Protein AF-A0A4S2H526-F1 (afdb_monomer_lite)

InterPro domains:
  IPR056114 Protein of unknown function DUF7697 [PF24752] (9-59)

Radius of gyration: 14.41 Å; chains: 1; bounding box: 29×15×44 Å

Foldseek 3Di:
DDQVVAFDDDVLFTPWTPLVVQLVVCVVVVHDSVVCVVPVVVVRVVVRVVVSVVSVVVVVVVVVD

Structure (mmCIF, N/CA/C/O backbone):
data_AF-A0A4S2H526-F1
#
_entry.id   AF-A0A4S2H526-F1
#
loop_
_atom_site.group_PDB
_atom_site.id
_atom_site.type_symbol
_atom_site.label_atom_id
_atom_site.label_alt_id
_atom_site.label_comp_id
_atom_site.label_asym_id
_atom_site.label_entity_id
_atom_site.label_seq_id
_atom_site.pdbx_PDB_ins_code
_atom_site.Cartn_x
_atom_site.Cartn_y
_atom_site.Cartn_z
_atom_site.occupancy
_atom_site.B_iso_or_equiv
_atom_site.auth_seq_id
_atom_site.auth_comp_id
_atom_site.auth_asym_id
_atom_site.auth_atom_id
_atom_site.pdbx_PDB_model_num
ATOM 1 N N . MET A 1 1 ? 14.289 -0.617 -0.438 1.00 58.50 1 MET A N 1
ATOM 2 C CA . MET A 1 1 ? 13.086 0.052 0.114 1.00 58.50 1 MET A CA 1
ATOM 3 C C . MET A 1 1 ? 11.915 -0.929 0.041 1.00 58.50 1 MET A C 1
ATOM 5 O O . MET A 1 1 ? 11.844 -1.645 -0.949 1.00 58.50 1 MET A O 1
ATOM 9 N N . ARG A 1 2 ? 11.049 -1.039 1.063 1.00 72.81 2 ARG A N 1
ATOM 10 C CA . ARG A 1 2 ? 9.844 -1.900 1.009 1.00 72.81 2 ARG A CA 1
ATOM 11 C C . ARG A 1 2 ? 8.626 -1.047 0.658 1.00 72.81 2 ARG A C 1
ATOM 13 O O . ARG A 1 2 ? 8.346 -0.091 1.374 1.00 72.81 2 ARG A O 1
ATOM 20 N N . LEU A 1 3 ? 7.901 -1.414 -0.400 1.00 76.94 3 LEU A N 1
ATOM 21 C CA . LEU A 1 3 ? 6.740 -0.658 -0.884 1.00 76.94 3 LEU A CA 1
ATOM 22 C C . LEU A 1 3 ? 5.609 -0.563 0.153 1.00 76.94 3 LEU A C 1
ATOM 24 O O . LEU A 1 3 ? 4.997 0.484 0.311 1.00 76.94 3 LEU A O 1
ATOM 28 N N . THR A 1 4 ? 5.401 -1.619 0.941 1.00 72.62 4 THR A N 1
ATOM 29 C CA . THR A 1 4 ? 4.388 -1.651 2.010 1.00 72.62 4 THR A CA 1
ATOM 30 C C . THR A 1 4 ? 4.624 -0.629 3.127 1.00 72.62 4 THR A C 1
ATOM 32 O O . THR A 1 4 ? 3.751 -0.453 3.963 1.00 72.62 4 THR A O 1
ATOM 35 N N . GLY A 1 5 ? 5.794 0.022 3.183 1.00 78.50 5 GLY A N 1
ATOM 36 C CA . GLY A 1 5 ? 6.061 1.122 4.116 1.00 78.50 5 GLY A CA 1
ATOM 37 C C . GLY A 1 5 ? 5.546 2.485 3.641 1.00 78.50 5 GLY A C 1
ATOM 38 O O . GLY A 1 5 ? 5.610 3.440 4.405 1.00 78.50 5 GLY A O 1
ATOM 39 N N . GLN A 1 6 ? 5.062 2.592 2.399 1.00 91.31 6 GLN A N 1
ATOM 40 C CA . GLN A 1 6 ? 4.536 3.824 1.805 1.00 91.31 6 GLN A CA 1
ATOM 41 C C . GLN A 1 6 ? 3.015 3.708 1.665 1.00 91.31 6 GLN A C 1
ATOM 43 O O . GLN A 1 6 ? 2.492 3.443 0.583 1.00 91.31 6 GLN A O 1
ATOM 48 N N . LEU A 1 7 ? 2.308 3.827 2.790 1.00 93.44 7 LEU A N 1
ATOM 49 C CA . LEU A 1 7 ? 0.849 3.728 2.847 1.00 93.44 7 LEU A CA 1
ATOM 50 C C . LEU A 1 7 ? 0.210 5.106 2.989 1.00 93.44 7 LEU A C 1
ATOM 52 O O . LEU A 1 7 ? 0.673 5.946 3.759 1.00 93.44 7 LEU A O 1
ATOM 56 N N . ARG A 1 8 ? -0.921 5.293 2.313 1.00 95.50 8 ARG A N 1
ATOM 57 C CA . ARG A 1 8 ? -1.851 6.393 2.571 1.00 95.50 8 ARG A CA 1
ATOM 58 C C . ARG A 1 8 ? -2.867 5.915 3.598 1.00 95.50 8 ARG A C 1
ATOM 60 O O . ARG A 1 8 ? -3.534 4.902 3.383 1.00 95.50 8 ARG A O 1
ATOM 67 N N . VAL A 1 9 ? -2.976 6.625 4.715 1.00 96.06 9 VAL A N 1
ATOM 68 C CA . VAL A 1 9 ? -3.762 6.186 5.877 1.00 96.06 9 VAL A CA 1
ATOM 69 C C . VAL A 1 9 ? -4.557 7.334 6.488 1.00 96.06 9 VAL A C 1
ATOM 71 O O . VAL A 1 9 ? -4.186 8.500 6.362 1.00 96.06 9 VAL A O 1
ATOM 74 N N . ILE A 1 10 ? -5.637 6.978 7.175 1.00 96.56 10 ILE A N 1
ATOM 75 C CA . ILE A 1 10 ? -6.385 7.830 8.106 1.00 96.56 10 ILE A CA 1
ATOM 76 C C . ILE A 1 10 ? -6.508 7.090 9.448 1.00 96.56 10 ILE A C 1
ATOM 78 O O . ILE A 1 10 ? -6.246 5.884 9.497 1.00 96.56 10 ILE A O 1
ATOM 82 N N . PRO A 1 11 ? -6.913 7.753 10.547 1.00 94.56 11 PRO A N 1
ATOM 83 C CA . PRO A 1 11 ? -7.157 7.055 11.804 1.00 94.56 11 PRO A CA 1
ATOM 84 C C . PRO A 1 11 ? -8.128 5.880 11.615 1.00 94.56 11 PRO A C 1
ATOM 86 O O . PRO A 1 11 ? -9.271 6.067 11.206 1.00 94.56 11 PRO A O 1
ATOM 89 N N . GLY A 1 12 ? -7.651 4.662 11.885 1.00 94.38 12 GLY A N 1
ATOM 90 C CA . GLY A 1 12 ? -8.451 3.437 11.810 1.00 94.38 12 GLY A CA 1
ATOM 91 C C . GLY A 1 12 ? -8.674 2.848 10.411 1.00 94.38 12 GLY A C 1
ATOM 92 O O . GLY A 1 12 ? -9.449 1.900 10.305 1.00 94.38 12 GLY A O 1
ATOM 93 N N . ALA A 1 13 ? -8.032 3.355 9.349 1.00 96.75 13 ALA A N 1
ATOM 94 C CA . ALA A 1 13 ? -8.129 2.736 8.023 1.00 96.75 13 ALA A CA 1
ATOM 95 C C . ALA A 1 13 ? -6.932 3.021 7.098 1.00 96.75 13 ALA A C 1
ATOM 97 O O . ALA A 1 13 ? -6.350 4.107 7.084 1.00 96.75 13 ALA A O 1
ATOM 98 N N . ILE A 1 14 ? -6.626 2.045 6.246 1.00 96.62 14 ILE A N 1
ATOM 99 C CA . ILE A 1 14 ? -5.712 2.157 5.109 1.00 96.62 14 ILE A CA 1
ATOM 100 C C . ILE A 1 14 ? -6.505 2.592 3.873 1.00 96.62 14 ILE A C 1
ATOM 102 O O . ILE A 1 14 ? -7.521 1.980 3.537 1.00 96.62 14 ILE A O 1
ATOM 106 N N . LEU A 1 15 ? -6.022 3.625 3.181 1.00 96.50 15 LEU A N 1
ATOM 107 C CA . LEU A 1 15 ? -6.597 4.122 1.929 1.00 96.50 15 LEU A CA 1
ATOM 108 C C . LEU A 1 15 ? -5.951 3.488 0.691 1.00 96.50 15 LEU A C 1
ATOM 110 O O . LEU A 1 15 ? -6.607 3.378 -0.340 1.00 96.50 15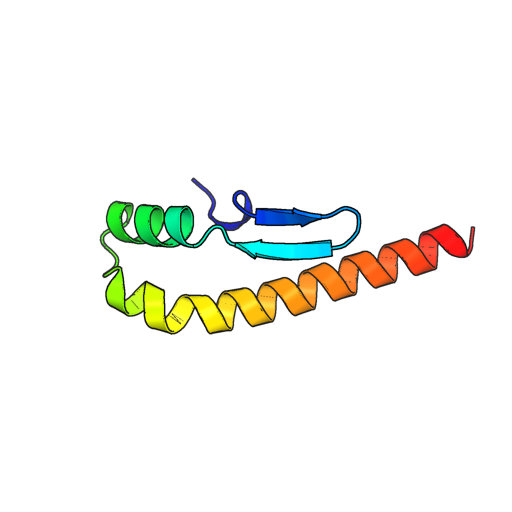 LEU A O 1
ATOM 114 N N . GLY A 1 16 ? -4.672 3.114 0.773 1.00 96.00 16 GLY A N 1
ATOM 115 C CA . GLY A 1 16 ? -3.920 2.561 -0.353 1.00 96.00 16 GLY A CA 1
ATOM 116 C C . GLY A 1 16 ? -2.408 2.641 -0.169 1.00 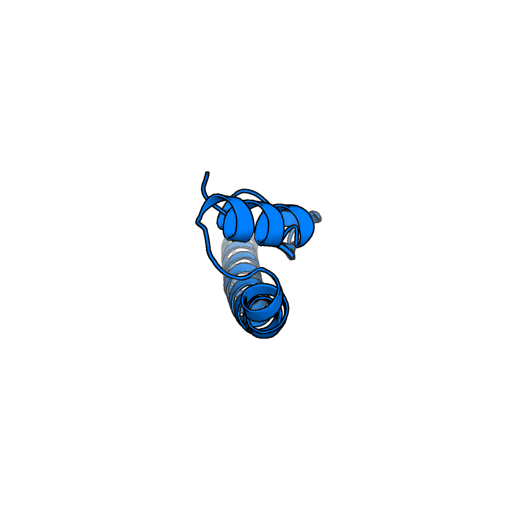96.00 16 GLY A C 1
ATOM 117 O O . GLY A 1 16 ? -1.916 3.068 0.878 1.00 96.00 16 GLY A O 1
ATOM 118 N N . LEU A 1 17 ? -1.683 2.248 -1.208 1.00 95.00 17 LEU A N 1
ATOM 119 C CA . LEU A 1 17 ? -0.266 2.530 -1.395 1.00 95.00 17 LEU A CA 1
ATOM 120 C C . LEU A 1 17 ? -0.083 3.979 -1.881 1.00 95.00 17 LEU A C 1
ATOM 122 O O . LEU A 1 17 ? -0.993 4.615 -2.430 1.00 95.00 17 LEU A O 1
ATOM 126 N N . ASP A 1 18 ? 1.120 4.511 -1.700 1.00 94.62 18 ASP A N 1
ATOM 127 C CA . ASP A 1 18 ? 1.597 5.627 -2.511 1.00 94.62 18 ASP A CA 1
ATOM 128 C C . ASP A 1 18 ? 1.981 5.095 -3.901 1.00 94.62 18 ASP A C 1
ATOM 130 O O . ASP A 1 18 ? 2.996 4.412 -4.070 1.00 94.62 18 ASP A O 1
ATOM 134 N N . MET A 1 19 ? 1.141 5.382 -4.900 1.00 94.62 19 MET A N 1
ATOM 135 C CA . MET A 1 19 ? 1.341 4.884 -6.263 1.00 94.62 19 MET A CA 1
ATOM 136 C C . MET A 1 19 ? 2.574 5.504 -6.936 1.00 94.62 19 MET A C 1
ATOM 138 O O . MET A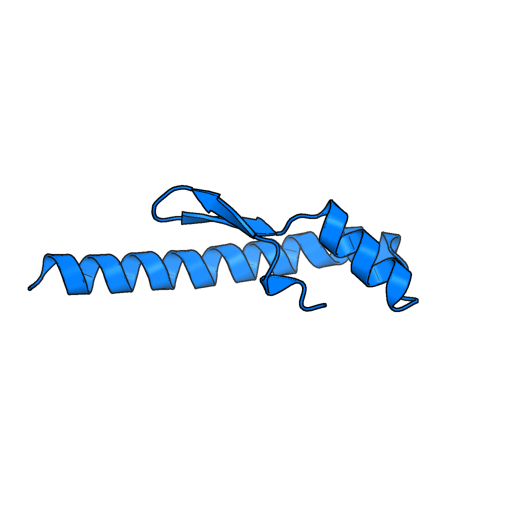 1 19 ? 3.239 4.842 -7.730 1.00 94.62 19 MET A O 1
ATOM 142 N N . THR A 1 20 ? 2.937 6.739 -6.581 1.00 94.44 20 THR A N 1
ATOM 143 C CA . THR A 1 20 ? 4.151 7.389 -7.092 1.00 94.44 20 THR A CA 1
ATOM 144 C C . THR A 1 20 ? 5.389 6.662 -6.579 1.00 94.44 20 THR A C 1
ATOM 146 O O . THR A 1 20 ? 6.283 6.328 -7.358 1.00 94.44 20 THR A O 1
ATOM 149 N N . ALA A 1 21 ? 5.419 6.339 -5.285 1.00 94.62 21 ALA A N 1
ATOM 150 C CA . ALA A 1 21 ? 6.492 5.544 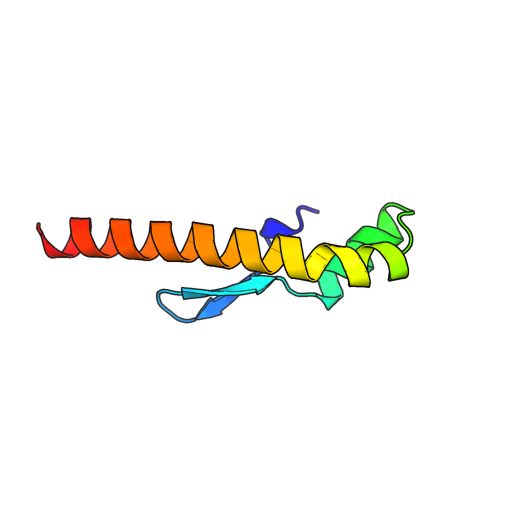-4.700 1.00 94.62 21 ALA A CA 1
ATOM 151 C C . ALA A 1 21 ? 6.534 4.122 -5.287 1.00 94.62 21 ALA A C 1
ATOM 153 O O . ALA A 1 21 ? 7.620 3.590 -5.516 1.00 94.62 21 ALA A O 1
ATOM 154 N N . ALA A 1 22 ? 5.376 3.515 -5.568 1.00 94.75 22 ALA A N 1
ATOM 155 C CA . ALA A 1 22 ? 5.291 2.193 -6.186 1.00 94.75 22 ALA A CA 1
ATOM 156 C C . ALA A 1 22 ? 5.943 2.146 -7.570 1.00 94.75 22 ALA A C 1
ATOM 158 O O . ALA A 1 22 ? 6.769 1.269 -7.833 1.00 94.75 22 ALA A O 1
ATOM 159 N N . LEU A 1 23 ? 5.615 3.113 -8.427 1.00 95.75 23 LEU A N 1
ATOM 160 C CA . LEU A 1 23 ? 6.166 3.199 -9.776 1.00 95.75 23 LEU A CA 1
ATOM 161 C C . LEU A 1 23 ? 7.651 3.584 -9.764 1.00 95.75 23 LEU A C 1
ATOM 163 O O . LEU A 1 23 ? 8.425 2.997 -10.515 1.00 95.75 23 LEU A O 1
ATOM 167 N N . ALA A 1 24 ? 8.075 4.470 -8.858 1.00 95.12 24 ALA A N 1
ATOM 168 C CA . ALA A 1 24 ? 9.491 4.803 -8.684 1.00 95.12 24 ALA A CA 1
ATOM 169 C C . ALA A 1 24 ? 10.323 3.592 -8.219 1.00 95.12 24 ALA A C 1
ATOM 171 O O . ALA A 1 24 ? 11.445 3.385 -8.681 1.00 95.12 24 ALA A O 1
ATOM 172 N N . VAL A 1 25 ? 9.779 2.751 -7.329 1.00 94.44 25 VAL A N 1
ATOM 173 C CA . VAL A 1 25 ? 10.435 1.494 -6.931 1.00 94.44 25 VAL A CA 1
ATOM 174 C C . VAL A 1 25 ? 10.474 0.505 -8.096 1.00 94.44 25 VAL A C 1
ATOM 176 O O . VAL A 1 25 ? 11.501 -0.144 -8.283 1.00 94.44 25 VAL A O 1
ATOM 179 N N . ALA A 1 26 ? 9.404 0.392 -8.888 1.00 94.62 26 ALA A N 1
ATOM 180 C CA . ALA A 1 26 ? 9.394 -0.460 -10.077 1.00 94.62 26 ALA A CA 1
ATOM 181 C C . ALA A 1 26 ? 10.494 -0.055 -11.070 1.00 94.62 26 ALA A C 1
ATOM 183 O O . ALA A 1 26 ? 11.293 -0.903 -11.473 1.00 94.62 26 ALA A O 1
ATOM 184 N N . GLU A 1 27 ? 10.594 1.241 -11.374 1.00 95.88 27 GLU A N 1
ATOM 185 C CA . GLU A 1 27 ? 11.634 1.799 -12.240 1.00 95.88 27 GLU A CA 1
ATOM 186 C C . GLU A 1 27 ? 13.040 1.506 -11.696 1.00 95.88 27 GLU A C 1
ATOM 188 O O . GLU A 1 27 ? 13.890 0.98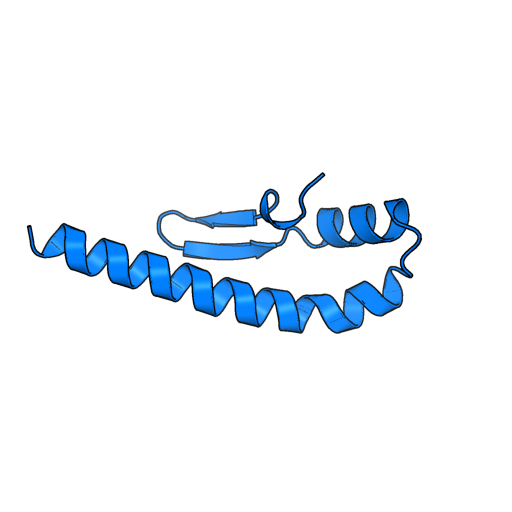4 -12.418 1.00 95.88 27 GLU A O 1
ATOM 193 N N . ALA A 1 28 ? 13.270 1.738 -10.400 1.00 95.44 28 ALA A N 1
ATOM 194 C CA . ALA A 1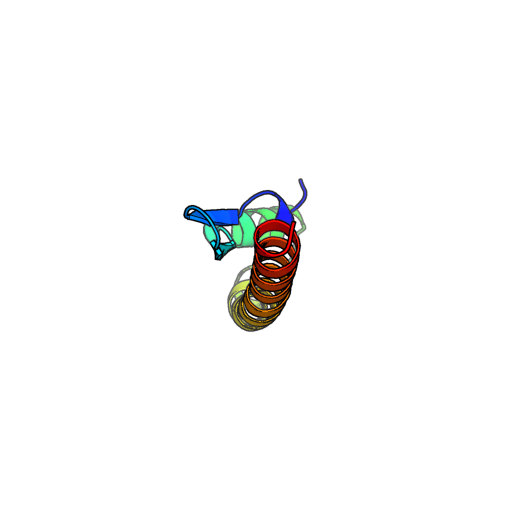 28 ? 14.556 1.470 -9.754 1.00 95.44 28 ALA A CA 1
ATOM 195 C C . ALA A 1 28 ? 14.951 -0.020 -9.757 1.00 95.44 28 ALA A C 1
ATOM 197 O O . ALA A 1 28 ? 16.137 -0.346 -9.702 1.00 95.44 28 ALA A O 1
ATOM 198 N N . LEU A 1 29 ? 13.974 -0.929 -9.815 1.00 94.75 29 LEU A N 1
ATOM 199 C CA . LEU A 1 29 ? 14.190 -2.375 -9.918 1.00 94.75 29 LEU A CA 1
ATOM 200 C C . LEU A 1 29 ? 14.318 -2.863 -11.372 1.00 94.75 29 LEU A C 1
ATOM 202 O O . LEU A 1 29 ? 14.493 -4.061 -11.592 1.00 94.75 29 LEU A O 1
ATOM 206 N N . GLY A 1 30 ? 14.227 -1.968 -12.362 1.00 96.38 30 GLY A N 1
ATOM 207 C CA . GLY A 1 30 ? 14.244 -2.323 -13.783 1.00 96.38 30 GLY A CA 1
ATOM 208 C C . GLY A 1 30 ? 12.962 -3.013 -14.260 1.00 96.38 30 GLY A C 1
ATOM 209 O O . GLY A 1 30 ? 12.958 -3.650 -15.314 1.00 96.38 30 GLY A O 1
ATOM 210 N N . ILE A 1 31 ? 11.875 -2.911 -13.493 1.00 96.56 31 ILE A N 1
ATOM 211 C CA . ILE A 1 31 ? 10.555 -3.417 -13.872 1.00 96.56 31 ILE A CA 1
ATOM 212 C C . ILE A 1 31 ? 9.853 -2.329 -14.684 1.00 96.56 31 ILE A C 1
ATOM 214 O O . ILE A 1 31 ? 9.865 -1.162 -14.302 1.00 96.56 31 ILE A O 1
ATOM 218 N N . ASN A 1 32 ? 9.218 -2.705 -15.797 1.00 97.38 32 ASN A N 1
ATOM 219 C CA . ASN A 1 32 ? 8.497 -1.757 -16.642 1.00 97.38 32 ASN A CA 1
ATOM 220 C C . ASN A 1 32 ? 7.368 -1.064 -15.841 1.00 97.38 32 ASN A C 1
ATOM 222 O O . ASN A 1 32 ? 6.408 -1.742 -15.456 1.00 97.38 32 ASN A O 1
ATOM 226 N N . PRO A 1 33 ? 7.425 0.268 -15.637 1.00 95.19 33 PRO A N 1
ATOM 227 C CA . PRO A 1 33 ? 6.421 0.982 -14.853 1.00 95.19 33 PRO A CA 1
ATOM 228 C C . PRO A 1 33 ? 5.008 0.887 -15.431 1.00 95.19 33 PRO A C 1
ATOM 230 O O . PRO A 1 33 ? 4.052 0.895 -14.665 1.00 95.19 33 PRO A O 1
ATOM 233 N N . LEU A 1 34 ? 4.853 0.733 -16.751 1.00 97.25 34 LEU A N 1
ATOM 234 C CA . LEU A 1 34 ? 3.544 0.554 -17.385 1.00 97.25 34 LEU A CA 1
ATOM 235 C C . LEU A 1 34 ? 2.907 -0.779 -16.976 1.00 97.25 34 LEU A C 1
ATOM 237 O O . LEU A 1 34 ? 1.730 -0.825 -16.645 1.00 97.25 34 LEU A O 1
ATOM 241 N N . VAL A 1 35 ? 3.701 -1.853 -16.924 1.00 97.44 35 VAL A N 1
ATOM 242 C CA . VAL A 1 35 ? 3.223 -3.161 -16.444 1.00 97.44 35 VAL A CA 1
ATOM 243 C C . VAL A 1 35 ? 2.819 -3.066 -14.973 1.00 97.44 35 VAL A C 1
ATOM 245 O O . VAL A 1 35 ? 1.776 -3.583 -14.578 1.00 97.44 35 VAL A O 1
ATOM 248 N N . CYS A 1 36 ? 3.614 -2.373 -14.156 1.00 96.38 36 CYS A N 1
ATOM 249 C CA . CYS A 1 36 ? 3.264 -2.133 -12.760 1.00 96.38 36 CYS A CA 1
ATOM 250 C C . CYS A 1 36 ? 1.996 -1.286 -12.610 1.00 96.38 36 CYS A C 1
ATOM 252 O O . CYS A 1 36 ? 1.171 -1.622 -11.770 1.00 96.38 36 CYS A O 1
ATOM 254 N N . ALA A 1 37 ? 1.810 -0.241 -13.417 1.00 96.94 37 ALA A N 1
ATOM 255 C CA . ALA A 1 37 ? 0.623 0.610 -13.368 1.00 96.94 37 ALA A CA 1
ATOM 256 C C . ALA A 1 37 ? -0.675 -0.171 -13.634 1.00 96.94 37 ALA A C 1
ATOM 258 O O . ALA A 1 37 ? -1.691 0.126 -13.014 1.00 96.94 37 ALA A O 1
ATOM 259 N N . GLU A 1 38 ? -0.625 -1.199 -14.485 1.00 98.00 38 GLU A N 1
ATOM 260 C CA . GLU A 1 38 ? -1.775 -2.067 -14.767 1.00 98.00 38 GLU A CA 1
ATOM 261 C C . GLU A 1 38 ? -2.035 -3.098 -13.655 1.00 98.00 38 GLU A C 1
ATOM 263 O O . GLU A 1 38 ? -3.182 -3.373 -13.309 1.00 98.00 38 GLU A O 1
ATOM 268 N N . LEU A 1 39 ? -0.983 -3.680 -13.068 1.00 96.88 39 LEU A N 1
ATOM 269 C CA . LEU A 1 39 ? -1.123 -4.786 -12.107 1.00 96.88 39 LEU A CA 1
ATOM 270 C C . LEU A 1 39 ? -1.266 -4.329 -10.648 1.00 96.88 39 LEU A C 1
ATOM 272 O O . LEU A 1 39 ? -1.938 -4.986 -9.849 1.00 96.88 39 LEU A O 1
ATOM 276 N N . LEU A 1 40 ? -0.620 -3.222 -10.274 1.00 94.94 40 LEU A N 1
ATOM 277 C CA . LEU A 1 40 ? -0.601 -2.723 -8.897 1.00 94.94 40 LEU A CA 1
ATOM 278 C C . LEU A 1 40 ? -1.981 -2.351 -8.336 1.00 94.94 40 LEU A C 1
ATOM 280 O O . LEU A 1 40 ? -2.174 -2.616 -7.151 1.00 94.94 40 LEU A O 1
ATOM 284 N N . PRO A 1 41 ? -2.943 -1.794 -9.099 1.00 95.56 41 PRO A N 1
ATOM 285 C CA . PRO A 1 41 ? -4.265 -1.466 -8.563 1.00 95.56 41 PRO A CA 1
ATOM 286 C C . PRO A 1 41 ? -5.005 -2.670 -7.962 1.00 95.56 41 PRO A C 1
ATOM 288 O O . PRO A 1 41 ? -5.603 -2.559 -6.892 1.00 95.56 41 PRO A O 1
ATOM 291 N N . GLU A 1 42 ? -4.916 -3.848 -8.586 1.00 97.25 42 GLU A N 1
ATOM 292 C CA . GLU A 1 42 ? -5.580 -5.056 -8.072 1.00 97.25 42 GLU A CA 1
ATOM 293 C C . GLU A 1 42 ? -4.895 -5.590 -6.802 1.00 97.25 42 GLU A C 1
ATOM 295 O O . GLU A 1 42 ? -5.545 -6.022 -5.838 1.00 97.25 42 GLU A O 1
ATOM 300 N N . ILE A 1 43 ? -3.561 -5.498 -6.767 1.00 94.56 43 ILE A N 1
ATOM 301 C CA . ILE A 1 43 ? -2.746 -5.841 -5.596 1.00 94.56 43 ILE A CA 1
ATOM 302 C C . ILE A 1 43 ? -3.058 -4.886 -4.436 1.00 94.56 43 ILE A C 1
ATOM 304 O O . ILE A 1 43 ? -3.290 -5.344 -3.314 1.00 94.56 43 ILE A O 1
ATOM 308 N N . GLU A 1 44 ? -3.108 -3.576 -4.700 1.00 96.06 44 GLU A N 1
ATOM 309 C CA . GLU A 1 44 ? -3.493 -2.550 -3.728 1.00 96.06 44 GLU A CA 1
ATOM 310 C C . GLU A 1 44 ? -4.890 -2.838 -3.183 1.00 96.06 44 GLU A C 1
ATOM 312 O O . GLU A 1 44 ? -5.064 -2.893 -1.967 1.00 96.06 44 GLU A O 1
ATOM 317 N N . GLY A 1 45 ? -5.868 -3.097 -4.054 1.00 97.19 45 GLY A N 1
ATOM 318 C CA . GLY A 1 45 ? -7.234 -3.406 -3.645 1.00 97.19 45 GLY A CA 1
ATOM 319 C C . GLY A 1 45 ? -7.299 -4.607 -2.699 1.00 97.19 45 GLY A C 1
ATOM 320 O O . GLY A 1 45 ? -7.960 -4.550 -1.659 1.00 97.19 45 GLY A O 1
ATOM 321 N N . THR A 1 46 ? -6.574 -5.683 -3.010 1.00 97.50 46 THR A N 1
ATOM 322 C CA . THR A 1 46 ? -6.508 -6.875 -2.149 1.00 97.50 46 THR A CA 1
ATOM 323 C C . THR A 1 46 ? -5.829 -6.580 -0.812 1.00 97.50 46 THR A C 1
ATOM 325 O O . THR A 1 46 ? -6.355 -6.952 0.240 1.00 97.50 46 THR A O 1
ATOM 328 N N . MET A 1 47 ? -4.711 -5.855 -0.833 1.00 95.56 47 MET A N 1
ATOM 329 C CA . MET A 1 47 ? -3.989 -5.438 0.368 1.00 95.56 47 MET A CA 1
ATOM 330 C C . MET A 1 47 ? -4.855 -4.544 1.270 1.00 95.56 47 MET A C 1
ATOM 332 O O . MET A 1 47 ? -4.973 -4.812 2.464 1.00 95.56 47 MET A O 1
ATOM 336 N N . VAL A 1 48 ? -5.496 -3.512 0.712 1.00 96.88 48 VAL A N 1
ATOM 337 C CA . VAL A 1 48 ? -6.362 -2.568 1.438 1.00 96.88 48 VAL A CA 1
ATOM 338 C C . VAL A 1 48 ? -7.529 -3.296 2.095 1.00 96.88 48 VAL A C 1
ATOM 340 O O . VAL A 1 48 ? -7.835 -3.033 3.260 1.00 96.88 48 VAL A O 1
ATOM 343 N N . ARG A 1 49 ? -8.169 -4.234 1.385 1.00 97.62 49 ARG A N 1
ATOM 344 C CA . ARG A 1 49 ? -9.247 -5.059 1.951 1.00 97.62 49 ARG A CA 1
ATOM 345 C C . ARG A 1 49 ? -8.754 -5.891 3.133 1.00 97.62 49 ARG A C 1
ATOM 347 O O . ARG A 1 49 ? -9.397 -5.866 4.181 1.00 97.62 49 ARG A O 1
ATOM 354 N N . GLY A 1 50 ? -7.624 -6.582 2.978 1.00 96.75 50 GLY A N 1
ATOM 355 C CA . GLY A 1 50 ? -7.051 -7.434 4.022 1.00 96.75 50 GLY A CA 1
ATOM 356 C C . GLY A 1 50 ? -6.644 -6.653 5.271 1.00 96.75 50 GLY A C 1
ATOM 357 O O . GLY A 1 50 ? -7.095 -6.970 6.370 1.00 96.75 50 GLY A O 1
ATOM 358 N N . LEU A 1 51 ? -5.865 -5.581 5.104 1.00 95.50 51 LEU A N 1
ATOM 359 C CA . LEU A 1 51 ? -5.391 -4.764 6.226 1.00 95.50 51 LEU A CA 1
ATOM 360 C C . LEU A 1 51 ? -6.545 -4.084 6.967 1.00 95.50 51 LEU A C 1
ATOM 362 O O . LEU A 1 51 ? -6.582 -4.094 8.193 1.00 95.50 51 LEU A O 1
ATOM 366 N N . ASN A 1 52 ? -7.533 -3.543 6.248 1.00 97.12 52 ASN A N 1
ATOM 367 C CA . ASN A 1 52 ? -8.695 -2.941 6.902 1.00 97.12 52 ASN A CA 1
ATOM 368 C C . ASN A 1 52 ? -9.592 -3.971 7.600 1.00 97.12 52 ASN A C 1
ATOM 370 O O . ASN A 1 52 ? -10.261 -3.626 8.572 1.00 97.12 52 ASN A O 1
ATOM 374 N N . ALA A 1 53 ? -9.652 -5.214 7.112 1.00 98.12 53 ALA A N 1
ATOM 375 C CA . ALA A 1 53 ? -10.354 -6.284 7.815 1.00 98.12 53 ALA A CA 1
ATOM 376 C C . ALA A 1 53 ? -9.665 -6.615 9.146 1.00 98.12 53 ALA A C 1
ATOM 378 O O . ALA A 1 53 ? -10.347 -6.716 10.162 1.00 98.12 53 ALA A O 1
ATOM 379 N N . GLN A 1 54 ? -8.331 -6.690 9.152 1.00 96.50 54 GLN A N 1
ATOM 380 C CA . GLN A 1 54 ? -7.551 -6.896 10.371 1.00 96.50 54 GLN A CA 1
ATOM 381 C C . GLN A 1 54 ? -7.745 -5.751 11.377 1.00 96.50 54 GLN A C 1
ATOM 383 O O . GLN A 1 54 ? -8.075 -6.016 12.528 1.00 96.50 54 GLN A O 1
ATOM 388 N N . ILE A 1 55 ? -7.649 -4.488 10.938 1.00 96.31 55 ILE A N 1
ATOM 389 C CA . ILE A 1 55 ? -7.876 -3.323 11.815 1.00 96.31 55 ILE A CA 1
ATOM 390 C C . ILE A 1 55 ? -9.266 -3.383 12.466 1.00 96.31 55 ILE A C 1
ATOM 392 O O . ILE A 1 55 ? -9.415 -3.098 13.653 1.00 96.31 55 ILE A O 1
ATOM 396 N N . ARG A 1 56 ? -10.298 -3.768 11.703 1.00 96.75 56 ARG A N 1
ATOM 397 C CA . ARG A 1 56 ? -11.658 -3.922 12.240 1.00 96.75 56 ARG A CA 1
ATOM 398 C C . ARG A 1 56 ? -11.758 -5.042 13.274 1.00 96.75 56 ARG A C 1
ATOM 400 O O . ARG A 1 56 ? -12.453 -4.852 14.266 1.00 96.75 56 ARG A O 1
ATOM 407 N N . ALA A 1 57 ? -11.084 -6.170 13.056 1.00 95.94 57 ALA A N 1
ATOM 408 C CA . ALA A 1 57 ? -11.056 -7.270 14.018 1.00 95.94 57 ALA A CA 1
ATOM 409 C C . ALA A 1 57 ? -10.381 -6.843 15.335 1.00 95.94 57 ALA A C 1
ATOM 411 O O . ALA A 1 57 ? -10.961 -7.007 16.404 1.00 95.94 57 ALA A O 1
ATOM 412 N N . GLU A 1 58 ? -9.225 -6.180 15.254 1.00 94.56 58 GLU A N 1
ATOM 413 C CA . GLU A 1 58 ? -8.490 -5.679 16.426 1.00 94.56 58 GLU A CA 1
ATOM 414 C C . GLU A 1 58 ? -9.307 -4.649 17.231 1.00 94.56 58 GLU A C 1
ATOM 416 O O . GLU A 1 58 ? -9.316 -4.666 18.461 1.00 94.56 58 GLU A O 1
ATOM 421 N N . GLN A 1 59 ? -10.053 -3.767 16.555 1.00 91.25 59 GLN A N 1
ATOM 422 C CA . GLN A 1 59 ? -10.943 -2.803 17.217 1.00 91.25 59 GLN A CA 1
ATOM 423 C C . GLN A 1 59 ? -12.126 -3.472 17.927 1.00 91.25 59 GLN A C 1
ATOM 425 O O . GLN A 1 59 ? -12.552 -3.001 18.982 1.00 91.25 59 GLN A O 1
ATOM 430 N N . GLN A 1 60 ? -12.666 -4.552 17.359 1.00 87.56 60 GLN A N 1
ATOM 431 C CA . GLN A 1 60 ? -13.747 -5.321 17.978 1.00 87.56 60 GLN A CA 1
ATOM 432 C C . GLN A 1 60 ? -13.266 -6.041 19.239 1.00 87.56 60 GLN A C 1
ATOM 434 O O . GLN A 1 60 ? -13.971 -6.027 20.246 1.00 87.56 60 GLN A O 1
ATOM 439 N N . GLU A 1 61 ? -12.056 -6.603 19.208 1.00 85.94 61 GLU A N 1
ATOM 440 C CA . GLU A 1 61 ? -11.418 -7.208 20.380 1.00 85.94 61 GLU A CA 1
ATOM 441 C C . GLU A 1 61 ? -11.173 -6.161 21.478 1.00 85.94 61 GLU A C 1
ATOM 443 O O . GLU A 1 61 ? -11.579 -6.361 22.623 1.00 85.94 61 GLU A O 1
ATOM 448 N N . ALA A 1 62 ? -10.606 -5.003 21.129 1.00 82.06 62 ALA A N 1
ATOM 449 C CA . ALA A 1 62 ? -10.319 -3.931 22.085 1.00 82.06 62 ALA A CA 1
ATOM 450 C C . ALA A 1 62 ? -11.576 -3.287 22.699 1.00 82.06 62 ALA A C 1
ATOM 452 O O . ALA A 1 62 ? -11.528 -2.832 23.835 1.00 82.06 62 ALA A O 1
ATOM 453 N N . GLY A 1 63 ? -12.698 -3.244 21.971 1.00 76.44 63 GLY A N 1
ATOM 454 C CA . GLY A 1 63 ? -13.981 -2.755 22.490 1.00 76.44 63 GLY A CA 1
ATOM 455 C C . GLY A 1 63 ? -14.748 -3.769 23.348 1.00 76.44 63 GLY A C 1
ATOM 456 O O . GLY A 1 63 ? -15.792 -3.425 23.899 1.00 76.44 63 GLY A O 1
ATOM 457 N N . SER A 1 64 ? -14.263 -5.012 23.431 1.00 67.94 64 SER A N 1
ATOM 458 C CA . SER A 1 64 ? -14.853 -6.092 24.235 1.00 67.94 64 SER A CA 1
ATOM 459 C C . SER A 1 64 ? -14.161 -6.314 25.589 1.00 67.94 64 SER A C 1
ATOM 461 O O . SER A 1 64 ? -14.631 -7.140 26.374 1.00 67.94 64 SER A O 1
ATOM 463 N N . ALA A 1 65 ? -13.074 -5.578 25.852 1.00 60.28 65 ALA A N 1
ATOM 464 C CA . ALA A 1 65 ? -12.300 -5.566 27.096 1.00 60.28 65 ALA A CA 1
ATOM 465 C C . ALA A 1 65 ? -12.621 -4.326 27.945 1.00 60.28 65 ALA A C 1
ATOM 467 O O . ALA A 1 65 ? -12.582 -4.456 29.189 1.00 60.28 65 ALA A O 1
#

pLDDT: mean 92.18, std 8.89, range [58.5, 98.12]

Sequence (65 aa):
MRLTGQLRVIPGAILGLDMTAALAVAEALGINPLVCAELLPEIEGTMVRGLNAQIRAEQQEAGSA

Secondary structure (DSSP, 8-state):
--GGGSEEEETTEEEEE-HHHHHHHHHHTT--HHHHHHHHHHHHHHHHHHHHHHHHHHHHHHTT-

Organism: NCBI:txid2029849